Protein AF-A0A1S2R6H1-F1 (afdb_monomer_lite)

Radius of gyration: 17.01 Å; chains: 1; bounding box: 48×18×44 Å

Sequence (69 aa):
MGNILRDAVEKKRKQLIEKLIAFNVYKKEDKHLFELSLTELETEYRAFKSQQHPHGNLGSIKFLNKKSK

pLDDT: mean 70.86, std 10.57, range [51.31, 86.81]

Structure (mmCIF, N/CA/C/O backbone):
data_AF-A0A1S2R6H1-F1
#
_entry.id   AF-A0A1S2R6H1-F1
#
loop_
_atom_site.group_PDB
_atom_site.id
_atom_site.type_symbol
_atom_site.label_atom_id
_atom_site.label_alt_id
_atom_site.label_comp_id
_atom_site.label_asym_id
_atom_site.label_entity_id
_atom_site.label_seq_id
_atom_site.pdbx_PDB_ins_code
_atom_site.Cartn_x
_atom_site.Cartn_y
_atom_site.Cartn_z
_atom_site.occupancy
_atom_site.B_iso_or_equiv
_atom_site.auth_seq_id
_atom_site.auth_comp_id
_atom_site.auth_asym_id
_atom_site.auth_atom_id
_atom_site.pdbx_PDB_model_num
ATOM 1 N N . MET A 1 1 ? 22.265 -2.846 -15.642 1.00 51.53 1 MET A N 1
ATOM 2 C CA . MET A 1 1 ? 21.495 -3.586 -14.612 1.00 51.53 1 MET A CA 1
ATOM 3 C C . MET A 1 1 ? 20.982 -2.632 -13.519 1.00 51.53 1 MET A C 1
ATOM 5 O O . MET A 1 1 ? 21.231 -2.855 -12.348 1.00 51.53 1 MET A O 1
ATOM 9 N N . GLY A 1 2 ? 20.278 -1.548 -13.878 1.00 59.00 2 GLY A N 1
ATOM 10 C CA . GLY A 1 2 ? 19.735 -0.577 -12.903 1.00 59.00 2 GLY A CA 1
ATOM 11 C C . GLY A 1 2 ? 18.237 -0.743 -12.610 1.00 59.00 2 GLY A C 1
ATOM 12 O O . GLY A 1 2 ? 17.697 -0.090 -11.726 1.00 59.00 2 GLY A O 1
ATOM 13 N N . ASN A 1 3 ? 17.560 -1.629 -13.345 1.00 67.38 3 ASN A N 1
ATOM 14 C CA . ASN A 1 3 ? 16.095 -1.694 -13.377 1.00 67.38 3 ASN A CA 1
ATOM 15 C C . ASN A 1 3 ? 15.514 -2.674 -12.348 1.00 67.38 3 ASN A C 1
ATOM 17 O O . ASN A 1 3 ? 14.338 -2.600 -12.027 1.00 67.38 3 ASN A O 1
ATOM 21 N N . ILE A 1 4 ? 16.345 -3.566 -11.801 1.00 77.69 4 ILE A N 1
ATOM 22 C CA . ILE A 1 4 ? 15.925 -4.637 -10.885 1.00 77.69 4 ILE A CA 1
ATOM 23 C C . ILE A 1 4 ? 15.428 -4.053 -9.557 1.00 77.69 4 ILE A C 1
ATOM 25 O O . ILE A 1 4 ? 14.427 -4.497 -9.007 1.00 77.69 4 ILE A O 1
ATOM 29 N N . LEU A 1 5 ? 16.117 -3.019 -9.055 1.00 75.75 5 LEU A N 1
ATOM 30 C CA . LEU A 1 5 ? 15.733 -2.334 -7.822 1.00 75.75 5 LEU A CA 1
ATOM 31 C C . LEU A 1 5 ? 14.432 -1.545 -8.008 1.00 75.75 5 LEU A C 1
ATOM 33 O O . LEU A 1 5 ? 13.574 -1.569 -7.132 1.00 75.75 5 LEU A O 1
ATOM 37 N N . ARG A 1 6 ? 14.277 -0.884 -9.161 1.00 79.62 6 ARG A N 1
ATOM 38 C CA . ARG A 1 6 ? 13.062 -0.145 -9.528 1.00 79.62 6 ARG A CA 1
ATOM 39 C C . ARG A 1 6 ? 11.858 -1.091 -9.587 1.00 79.62 6 ARG A C 1
ATOM 41 O O . ARG A 1 6 ? 10.871 -0.846 -8.905 1.00 79.62 6 ARG A O 1
ATOM 48 N N . ASP A 1 7 ? 12.005 -2.216 -10.285 1.00 84.19 7 ASP A N 1
ATOM 49 C CA . ASP A 1 7 ? 10.967 -3.241 -10.417 1.00 84.19 7 ASP A CA 1
ATOM 50 C C . ASP A 1 7 ? 10.593 -3.861 -9.061 1.00 84.19 7 ASP A C 1
ATOM 52 O O . ASP A 1 7 ? 9.416 -3.975 -8.721 1.00 84.19 7 ASP A O 1
ATOM 56 N N . ALA A 1 8 ? 11.585 -4.166 -8.216 1.00 84.31 8 ALA A N 1
ATOM 57 C CA . ALA A 1 8 ? 11.342 -4.677 -6.869 1.00 84.31 8 ALA A CA 1
ATOM 58 C C . ALA A 1 8 ? 10.558 -3.683 -5.992 1.00 84.31 8 ALA A C 1
ATOM 60 O O . ALA A 1 8 ? 9.688 -4.090 -5.215 1.00 84.31 8 ALA A O 1
ATOM 61 N N . VAL A 1 9 ? 10.842 -2.383 -6.120 1.00 82.81 9 VAL A N 1
ATOM 62 C CA . VAL A 1 9 ? 10.119 -1.316 -5.413 1.00 82.81 9 VAL A CA 1
ATOM 63 C C . VAL A 1 9 ? 8.688 -1.187 -5.938 1.00 82.81 9 VAL A C 1
ATOM 65 O O . VAL A 1 9 ? 7.747 -1.124 -5.144 1.00 82.81 9 VAL A O 1
ATOM 68 N N . GLU A 1 10 ? 8.490 -1.221 -7.253 1.00 84.25 10 GLU A N 1
ATOM 69 C CA . GLU A 1 10 ? 7.156 -1.174 -7.863 1.00 84.25 10 GLU A CA 1
ATOM 70 C C . GLU A 1 10 ? 6.313 -2.403 -7.501 1.00 84.25 10 GLU A C 1
ATOM 72 O O . GLU A 1 10 ? 5.128 -2.281 -7.176 1.00 84.25 10 GLU A O 1
ATOM 77 N N . LYS A 1 11 ? 6.929 -3.588 -7.465 1.00 86.50 11 LYS A N 1
ATOM 78 C CA . LYS A 1 11 ? 6.282 -4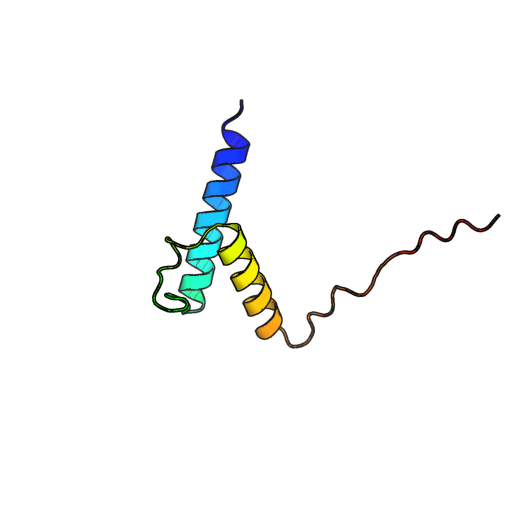.831 -7.038 1.00 86.50 11 LYS A CA 1
ATOM 79 C C . LYS A 1 11 ? 5.870 -4.771 -5.569 1.00 86.50 11 LYS A C 1
ATOM 81 O O . LYS A 1 11 ? 4.743 -5.143 -5.245 1.00 86.50 11 LYS A O 1
ATOM 86 N N . LYS A 1 12 ? 6.728 -4.242 -4.687 1.00 84.56 12 LYS A N 1
ATOM 87 C CA . LYS A 1 12 ? 6.362 -3.975 -3.284 1.00 84.56 12 LYS A CA 1
ATOM 88 C C . LYS A 1 12 ? 5.195 -2.998 -3.174 1.00 84.56 12 LYS A C 1
ATOM 90 O O . LYS A 1 12 ? 4.297 -3.238 -2.370 1.00 84.56 12 LYS A O 1
ATOM 95 N N . ARG A 1 13 ? 5.170 -1.943 -3.997 1.00 83.62 13 ARG A N 1
ATOM 96 C CA . ARG A 1 13 ? 4.060 -0.979 -4.029 1.00 83.62 13 ARG A CA 1
ATOM 97 C C . ARG A 1 13 ? 2.738 -1.663 -4.350 1.00 83.62 13 ARG A C 1
ATOM 99 O O . ARG A 1 13 ? 1.785 -1.512 -3.594 1.00 83.62 13 ARG A O 1
ATOM 106 N N . LYS A 1 14 ? 2.699 -2.450 -5.429 1.00 84.19 14 LYS A N 1
AT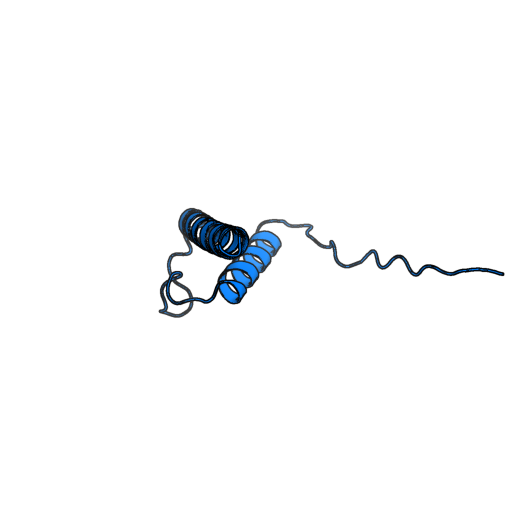OM 107 C CA . LYS A 1 14 ? 1.499 -3.203 -5.828 1.00 84.19 14 LYS A CA 1
ATOM 108 C C . LYS A 1 14 ? 1.040 -4.156 -4.725 1.00 84.19 14 LYS A C 1
ATOM 110 O O . LYS A 1 14 ? -0.125 -4.122 -4.351 1.00 84.19 14 LYS A O 1
ATOM 115 N N . GLN A 1 15 ? 1.970 -4.897 -4.121 1.00 86.81 15 GLN A N 1
ATOM 116 C CA . GLN A 1 15 ? 1.655 -5.803 -3.014 1.00 86.81 15 GLN A CA 1
ATOM 117 C C . GLN A 1 15 ? 1.084 -5.085 -1.785 1.00 86.81 15 GLN A C 1
ATOM 119 O O . GLN A 1 15 ? 0.193 -5.622 -1.132 1.00 86.81 15 GLN A O 1
ATOM 124 N N . LEU A 1 16 ? 1.603 -3.905 -1.428 1.00 83.62 16 LEU A N 1
ATOM 125 C CA . LEU A 1 16 ? 1.060 -3.112 -0.319 1.00 83.62 16 LEU A CA 1
ATOM 126 C C . LEU A 1 16 ? -0.368 -2.653 -0.619 1.00 83.62 16 LEU A C 1
ATOM 128 O O . LEU A 1 16 ? -1.229 -2.765 0.249 1.00 83.62 16 LEU A O 1
ATOM 132 N N . ILE A 1 17 ? -0.626 -2.206 -1.849 1.00 83.31 17 ILE A N 1
ATOM 133 C CA . ILE A 1 17 ? -1.961 -1.798 -2.296 1.00 83.31 17 ILE A CA 1
ATOM 134 C C . ILE A 1 17 ? -2.929 -2.984 -2.239 1.00 83.31 17 ILE A C 1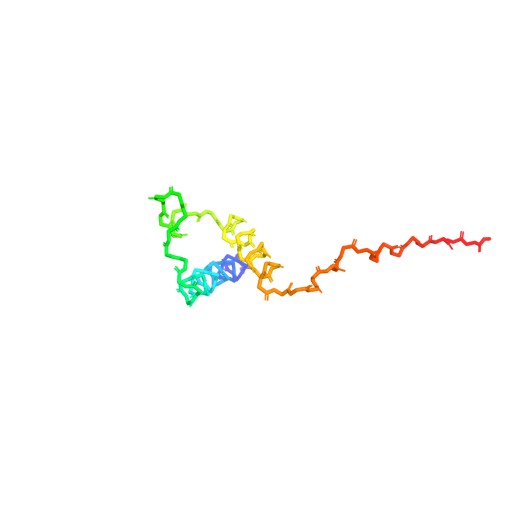
ATOM 136 O O . ILE A 1 17 ? -3.973 -2.868 -1.610 1.00 83.31 17 ILE A O 1
ATOM 140 N N . GLU A 1 18 ? -2.573 -4.139 -2.811 1.00 83.94 18 GLU A N 1
ATOM 141 C CA . GLU A 1 18 ? -3.406 -5.352 -2.763 1.00 83.94 18 GLU A CA 1
ATOM 142 C C . GLU A 1 18 ? -3.724 -5.783 -1.328 1.00 83.94 18 GLU A C 1
ATOM 144 O O . GLU A 1 18 ? -4.862 -6.137 -1.022 1.00 83.94 18 GLU A O 1
ATOM 149 N N . LYS A 1 19 ? -2.743 -5.709 -0.421 1.00 83.44 19 LYS A N 1
ATOM 150 C CA . LYS A 1 19 ? -2.967 -6.013 0.995 1.00 83.44 19 LYS A CA 1
ATOM 151 C C . LYS A 1 19 ? -3.938 -5.026 1.633 1.00 83.44 19 LYS A C 1
ATOM 153 O O . LYS A 1 19 ? -4.866 -5.460 2.300 1.00 83.44 19 LYS A O 1
ATOM 158 N N . LEU A 1 20 ? -3.751 -3.722 1.432 1.00 80.31 20 LEU A N 1
ATOM 159 C CA . LEU A 1 20 ? -4.638 -2.692 1.987 1.00 80.31 20 LEU A CA 1
ATOM 160 C C . LEU A 1 20 ? -6.073 -2.829 1.448 1.00 80.31 20 LEU A C 1
ATOM 162 O O . LEU A 1 20 ? -7.022 -2.755 2.226 1.00 80.31 20 LEU A O 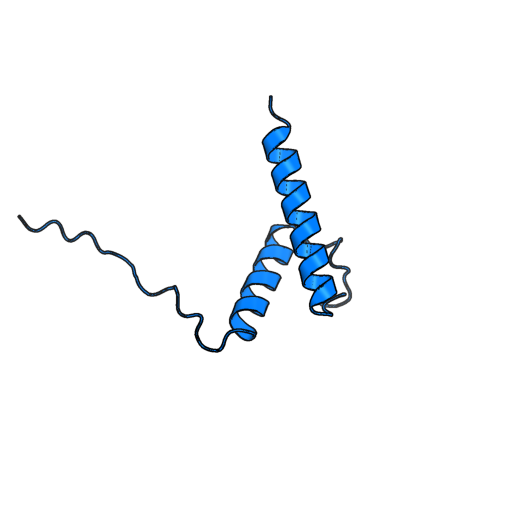1
ATOM 166 N N . ILE A 1 21 ? -6.221 -3.153 0.160 1.00 80.94 21 ILE A N 1
ATOM 167 C CA . ILE A 1 21 ? -7.501 -3.513 -0.469 1.00 80.94 21 ILE A CA 1
ATOM 168 C C . ILE A 1 21 ? -8.127 -4.732 0.228 1.00 80.94 21 ILE A C 1
ATOM 170 O O . ILE A 1 21 ? -9.302 -4.689 0.583 1.00 80.94 21 ILE A O 1
ATOM 174 N N . ALA A 1 22 ? -7.353 -5.795 0.479 1.00 79.31 22 ALA A N 1
ATOM 175 C CA . ALA A 1 22 ? -7.831 -6.990 1.182 1.00 79.31 22 ALA A CA 1
ATOM 176 C C . ALA A 1 22 ? -8.257 -6.703 2.635 1.00 79.31 22 ALA A C 1
ATOM 178 O O . ALA A 1 22 ? -9.170 -7.343 3.149 1.00 79.31 22 ALA A O 1
ATOM 179 N N . PHE A 1 23 ? -7.643 -5.707 3.280 1.00 72.44 23 PHE A N 1
ATOM 180 C CA . PHE A 1 23 ? -8.053 -5.195 4.591 1.00 72.44 23 PHE A CA 1
ATOM 181 C C . PHE A 1 23 ? -9.253 -4.232 4.531 1.00 72.44 23 PHE A C 1
ATOM 183 O O . PHE A 1 23 ? -9.585 -3.603 5.533 1.00 72.44 23 PHE A O 1
ATOM 190 N N . ASN A 1 24 ? -9.926 -4.130 3.378 1.00 68.38 24 ASN A N 1
ATOM 191 C CA . ASN A 1 24 ? -11.082 -3.266 3.136 1.00 68.38 24 ASN A CA 1
ATOM 192 C C . ASN A 1 24 ? -10.766 -1.758 3.255 1.00 68.38 24 ASN A C 1
ATOM 194 O O . ASN A 1 24 ? -11.671 -0.927 3.372 1.00 68.38 24 ASN A O 1
ATOM 198 N N . VAL A 1 25 ? -9.481 -1.393 3.201 1.00 69.38 25 VAL A N 1
ATOM 199 C CA . VAL A 1 25 ? -8.997 -0.009 3.187 1.00 69.38 25 VAL A CA 1
ATOM 200 C C . VAL A 1 25 ? -8.825 0.398 1.730 1.00 69.38 25 VAL A C 1
ATOM 202 O O . VAL A 1 25 ? -7.750 0.276 1.165 1.00 69.38 25 VAL A O 1
ATOM 205 N N . TYR A 1 26 ? -9.894 0.854 1.084 1.00 66.38 26 TYR A N 1
ATOM 206 C CA . TYR A 1 26 ? -9.836 1.257 -0.332 1.00 66.38 26 TYR A CA 1
ATOM 207 C C . TYR A 1 26 ? -9.436 2.721 -0.525 1.00 66.38 26 TYR A C 1
ATOM 209 O O . TYR A 1 26 ? -8.977 3.112 -1.602 1.00 66.38 26 TYR A O 1
ATOM 217 N N . LYS A 1 27 ? -9.669 3.539 0.503 1.00 64.50 27 LYS A N 1
ATOM 218 C CA . LYS A 1 27 ? -9.525 4.992 0.477 1.00 64.50 27 LYS A CA 1
ATOM 219 C C . LYS A 1 27 ? -9.076 5.448 1.851 1.00 64.50 27 LYS A C 1
ATOM 221 O O . LYS A 1 27 ? -9.579 4.944 2.857 1.00 64.50 27 LYS A O 1
ATOM 226 N N . LYS A 1 28 ? -8.163 6.404 1.880 1.00 63.47 28 LYS A N 1
ATOM 227 C CA . LYS A 1 28 ? -7.766 7.082 3.106 1.00 63.47 28 LYS A CA 1
ATOM 228 C C . LYS A 1 28 ? -7.984 8.569 2.865 1.00 63.47 28 LYS A C 1
ATOM 230 O O . LYS A 1 28 ? -7.439 9.097 1.902 1.00 63.47 28 LYS A O 1
ATOM 235 N N . GLU A 1 29 ? -8.842 9.190 3.676 1.00 56.56 29 GLU A N 1
ATOM 236 C CA . GLU A 1 29 ? -9.125 10.636 3.614 1.00 56.56 29 GLU A CA 1
ATOM 237 C C . GLU A 1 29 ? -9.454 11.115 2.186 1.00 56.56 29 GLU A C 1
ATOM 239 O O . GLU A 1 29 ? -8.797 11.995 1.637 1.00 56.56 29 GLU A O 1
ATOM 244 N N . ASP A 1 30 ? -10.429 10.454 1.551 1.00 61.59 30 ASP A N 1
ATOM 245 C CA . ASP A 1 30 ? -10.945 10.782 0.211 1.00 61.59 30 ASP A CA 1
ATOM 246 C C . ASP A 1 30 ? -9.988 10.558 -0.976 1.00 61.59 30 ASP A C 1
ATOM 248 O O . ASP A 1 30 ? -10.398 10.727 -2.125 1.00 61.59 30 ASP A O 1
ATOM 252 N N . LYS A 1 31 ? -8.760 10.073 -0.744 1.00 67.69 31 LYS A N 1
ATOM 253 C CA . LYS A 1 31 ? -7.799 9.713 -1.803 1.00 67.69 31 LYS A CA 1
ATOM 254 C C . LYS A 1 31 ? -7.674 8.207 -1.996 1.00 67.69 31 LYS A C 1
ATOM 256 O O . LYS A 1 31 ? -7.757 7.417 -1.046 1.00 67.69 31 LYS A O 1
ATOM 261 N N . HIS A 1 32 ? -7.458 7.792 -3.243 1.00 69.75 32 HIS A N 1
ATOM 262 C CA . HIS A 1 32 ? -7.239 6.386 -3.579 1.00 69.75 32 HIS A CA 1
ATOM 263 C C . HIS A 1 32 ? -5.836 5.930 -3.152 1.00 69.75 32 HIS A C 1
ATOM 265 O O . HIS A 1 32 ? -4.864 6.668 -3.284 1.00 69.75 32 HIS A O 1
ATOM 271 N N . LEU A 1 33 ? -5.691 4.665 -2.733 1.00 71.19 33 LEU A N 1
ATOM 272 C CA . LEU A 1 33 ? -4.389 4.060 -2.384 1.00 71.19 33 LEU A CA 1
ATOM 273 C C . LEU A 1 33 ? -3.313 4.217 -3.478 1.00 71.19 33 LEU A C 1
ATOM 275 O O . LEU A 1 33 ? -2.121 4.241 -3.190 1.00 71.19 33 LEU A O 1
ATOM 279 N N . PHE A 1 34 ? -3.727 4.312 -4.743 1.00 68.62 34 PHE A N 1
ATOM 280 C CA . PHE A 1 34 ? -2.826 4.523 -5.876 1.00 68.62 34 PHE A CA 1
ATOM 281 C C . PHE A 1 34 ? -2.255 5.945 -5.940 1.00 68.62 34 PHE A C 1
ATOM 283 O O . PHE A 1 34 ? -1.159 6.131 -6.471 1.00 68.62 34 PHE A O 1
ATOM 290 N N . GLU A 1 35 ? -2.964 6.927 -5.385 1.00 74.75 35 GLU A N 1
ATOM 291 C CA . GLU A 1 35 ? -2.503 8.314 -5.276 1.00 74.75 35 GLU A CA 1
ATOM 292 C C . GLU A 1 35 ? -1.511 8.493 -4.121 1.00 74.75 35 GLU A C 1
ATOM 294 O O . GLU A 1 35 ? -0.697 9.414 -4.143 1.00 74.75 35 GLU A O 1
ATOM 299 N N . LEU A 1 36 ? -1.525 7.581 -3.143 1.00 72.88 36 LEU A N 1
ATOM 300 C CA . LEU A 1 36 ? -0.569 7.572 -2.042 1.00 72.88 36 LEU A CA 1
ATOM 301 C C . LEU A 1 36 ? 0.824 7.126 -2.513 1.00 72.88 36 LEU A C 1
ATOM 303 O O . LEU A 1 36 ? 0.999 6.240 -3.366 1.00 72.88 36 LEU A O 1
ATOM 307 N N . SER A 1 37 ? 1.844 7.740 -1.915 1.00 77.38 37 SER A N 1
ATOM 308 C CA . SER A 1 37 ? 3.240 7.348 -2.121 1.00 77.38 37 SER A CA 1
ATOM 309 C C . SER A 1 37 ? 3.548 6.014 -1.435 1.00 77.38 37 SER A C 1
ATOM 311 O O . SER A 1 37 ? 2.910 5.648 -0.452 1.00 77.38 37 SER A O 1
ATOM 313 N N . LEU A 1 38 ? 4.573 5.296 -1.918 1.00 74.75 38 LEU A N 1
ATOM 314 C CA . LEU A 1 38 ? 5.029 4.028 -1.320 1.00 74.75 38 LEU A CA 1
ATOM 315 C C . LEU A 1 38 ? 5.233 4.161 0.197 1.00 74.75 38 LEU A C 1
ATOM 317 O O . LEU A 1 38 ? 4.757 3.325 0.953 1.00 74.75 38 LEU A O 1
ATOM 321 N N . THR A 1 39 ? 5.890 5.238 0.630 1.00 77.81 39 THR A N 1
ATOM 322 C CA . THR A 1 39 ? 6.164 5.528 2.042 1.00 77.81 39 THR A CA 1
ATOM 323 C C . THR A 1 39 ? 4.889 5.648 2.875 1.00 77.81 39 THR A C 1
ATOM 325 O O . THR A 1 39 ? 4.853 5.171 4.009 1.00 77.81 39 THR A O 1
ATOM 328 N N . GLU A 1 40 ? 3.838 6.253 2.319 1.00 79.94 40 GLU A N 1
ATOM 329 C CA . GLU A 1 40 ? 2.551 6.386 3.003 1.00 79.94 40 GLU A CA 1
ATOM 330 C C . GLU A 1 40 ? 1.845 5.039 3.094 1.00 79.94 40 GLU A C 1
ATOM 332 O O . GLU A 1 40 ? 1.475 4.637 4.191 1.00 79.94 40 GLU A O 1
ATOM 337 N N . LEU A 1 41 ? 1.779 4.279 1.994 1.00 81.44 41 LEU A N 1
ATOM 338 C CA . LEU A 1 41 ? 1.227 2.917 1.988 1.00 81.44 41 LEU A CA 1
ATOM 339 C C . LEU A 1 41 ? 1.930 2.004 3.001 1.00 81.44 41 LEU A C 1
ATOM 341 O O . LEU A 1 41 ? 1.287 1.217 3.693 1.00 81.44 41 LEU A O 1
ATOM 345 N N . GLU A 1 42 ? 3.254 2.102 3.098 1.00 81.62 42 GLU A N 1
ATOM 346 C CA . GLU A 1 42 ? 4.063 1.290 4.006 1.00 81.62 42 GLU A CA 1
ATOM 347 C C . GLU A 1 42 ? 3.855 1.702 5.473 1.00 81.62 42 GLU A C 1
ATOM 349 O O . GLU A 1 42 ? 3.772 0.843 6.355 1.00 81.62 42 GLU A O 1
ATOM 354 N N . THR A 1 43 ? 3.699 3.005 5.727 1.00 81.44 43 THR A N 1
ATOM 355 C CA . THR A 1 43 ? 3.362 3.554 7.048 1.00 81.44 43 THR A CA 1
ATOM 356 C C . THR A 1 43 ? 1.960 3.133 7.472 1.00 81.44 43 THR A C 1
ATOM 358 O O . THR A 1 43 ? 1.801 2.636 8.587 1.00 81.44 43 THR A O 1
ATOM 361 N N . GLU A 1 44 ? 0.978 3.235 6.574 1.00 77.50 44 GLU A N 1
ATOM 362 C CA . GLU A 1 44 ? -0.401 2.799 6.804 1.00 77.50 44 GLU A CA 1
ATOM 363 C C . GLU A 1 44 ? -0.454 1.318 7.121 1.00 77.50 44 GLU A C 1
ATOM 365 O O . GLU A 1 44 ? -1.013 0.907 8.130 1.00 77.50 44 GLU A O 1
ATOM 370 N N . TYR A 1 45 ? 0.180 0.507 6.276 1.00 79.31 45 TYR A N 1
ATOM 371 C CA . TYR A 1 45 ? 0.204 -0.933 6.444 1.00 79.31 45 TYR A CA 1
ATOM 372 C C . TYR A 1 45 ? 0.873 -1.322 7.762 1.00 79.31 45 TYR A C 1
ATOM 374 O O . TYR A 1 45 ? 0.411 -2.229 8.453 1.00 79.31 45 TYR A O 1
ATOM 382 N N . ARG A 1 46 ? 1.945 -0.626 8.152 1.00 77.88 46 ARG A N 1
ATOM 383 C CA . ARG A 1 46 ? 2.633 -0.860 9.423 1.00 77.88 46 ARG A CA 1
ATOM 384 C C . ARG A 1 46 ? 1.793 -0.421 10.623 1.00 77.88 46 ARG A C 1
ATOM 386 O O . ARG A 1 46 ? 1.762 -1.154 11.610 1.00 77.88 46 ARG A O 1
ATOM 393 N N . ALA A 1 47 ? 1.109 0.718 10.541 1.00 76.75 47 ALA A N 1
ATOM 394 C CA . ALA A 1 47 ? 0.193 1.194 11.574 1.00 76.75 47 ALA A CA 1
ATOM 395 C C . ALA A 1 47 ? -1.006 0.248 11.718 1.00 76.75 47 ALA A C 1
ATOM 397 O O . ALA A 1 47 ? -1.295 -0.212 12.820 1.00 76.75 47 ALA A O 1
ATOM 398 N N . PHE A 1 48 ? -1.620 -0.143 10.602 1.00 75.19 48 PHE A N 1
ATOM 399 C CA . PHE A 1 48 ? -2.730 -1.087 10.549 1.00 75.19 48 PHE A CA 1
ATOM 400 C C . PHE A 1 48 ? -2.319 -2.459 11.089 1.00 75.19 48 PHE A C 1
ATOM 402 O O . PHE A 1 48 ? -2.981 -3.001 11.967 1.00 75.19 48 PHE A O 1
ATOM 409 N N . LYS A 1 49 ? -1.164 -2.994 10.670 1.00 73.06 49 LYS A N 1
ATOM 410 C CA . LYS A 1 49 ? -0.602 -4.229 11.239 1.00 73.06 49 LYS A CA 1
ATOM 411 C C . LYS A 1 49 ? -0.358 -4.089 12.746 1.00 73.06 49 LYS A C 1
ATOM 413 O O . LYS A 1 49 ? -0.602 -5.031 13.491 1.00 73.06 49 LYS A O 1
ATOM 418 N N . SER A 1 50 ? 0.121 -2.935 13.206 1.00 69.00 50 SER A N 1
ATOM 419 C CA . SER A 1 50 ? 0.327 -2.685 14.635 1.00 69.00 50 SER A CA 1
ATOM 420 C C . SER A 1 50 ? -0.985 -2.583 15.414 1.00 69.00 50 SER A C 1
ATOM 422 O O . SER A 1 50 ? -0.996 -2.930 16.588 1.00 69.00 50 SER A O 1
ATOM 424 N N . GLN A 1 51 ? -2.069 -2.118 14.790 1.00 68.56 51 GLN A N 1
ATOM 425 C CA . GLN A 1 51 ? -3.400 -2.063 15.398 1.00 68.56 51 GLN A CA 1
ATOM 426 C C . GLN A 1 51 ? -4.093 -3.432 15.403 1.00 68.56 51 GLN A C 1
ATOM 428 O O . GLN A 1 51 ? -4.776 -3.766 16.364 1.00 68.56 51 GLN A O 1
ATOM 433 N N . GLN A 1 52 ? -3.888 -4.244 14.362 1.00 63.50 52 GLN A N 1
ATOM 434 C CA . GLN A 1 52 ? -4.456 -5.594 14.247 1.00 63.50 52 GLN A CA 1
ATOM 435 C C . GLN A 1 52 ? -3.728 -6.639 15.109 1.00 63.50 52 GLN A C 1
ATOM 437 O O . GLN A 1 52 ? -4.258 -7.722 15.341 1.00 63.50 52 GLN A O 1
ATOM 442 N N . HIS A 1 53 ? -2.523 -6.340 15.606 1.00 59.59 53 HIS A N 1
ATOM 443 C CA . HIS A 1 53 ? -1.803 -7.216 16.527 1.00 59.59 53 HIS A CA 1
ATOM 444 C C . HIS A 1 53 ? -1.767 -6.614 17.940 1.00 59.59 53 HIS A C 1
ATOM 446 O O . HIS A 1 53 ? -1.051 -5.637 18.152 1.00 59.59 53 HIS A O 1
ATOM 452 N N . PRO A 1 54 ? -2.416 -7.231 18.946 1.00 57.41 54 PRO A N 1
ATOM 453 C CA . PRO A 1 54 ? -2.473 -6.692 20.307 1.00 57.41 54 PRO A CA 1
ATOM 454 C C . PRO A 1 54 ? -1.129 -6.664 21.067 1.00 57.41 54 PRO A C 1
ATOM 456 O O . PRO A 1 54 ? -1.112 -6.269 22.223 1.00 57.41 54 PRO A O 1
ATOM 459 N N . HIS A 1 55 ? 0.010 -7.042 20.467 1.00 62.00 55 HIS A N 1
ATOM 460 C CA . HIS A 1 55 ? 1.322 -7.020 21.140 1.00 62.00 55 HIS A CA 1
ATOM 461 C C . HIS A 1 55 ? 2.513 -6.792 20.185 1.00 62.00 55 HIS A C 1
ATOM 463 O O . HIS A 1 55 ? 3.450 -7.582 20.102 1.00 62.00 55 HIS A O 1
ATOM 469 N N . GLY A 1 56 ? 2.510 -5.680 19.449 1.00 51.31 56 GLY A N 1
ATOM 470 C CA . GLY A 1 56 ? 3.586 -5.314 18.520 1.00 51.31 56 GLY A CA 1
ATOM 471 C C . GLY A 1 56 ? 4.702 -4.426 19.085 1.00 51.31 56 GLY A C 1
ATOM 472 O O . GLY A 1 56 ? 5.253 -3.637 18.323 1.00 51.31 56 GLY A O 1
ATOM 473 N N . ASN A 1 57 ? 5.046 -4.493 20.378 1.00 53.19 57 ASN A N 1
ATOM 474 C CA . ASN A 1 57 ? 6.163 -3.713 20.935 1.00 53.19 57 ASN A CA 1
ATOM 475 C C . ASN A 1 57 ? 7.528 -4.310 20.528 1.00 53.19 57 ASN A C 1
ATOM 477 O O . ASN A 1 57 ? 8.271 -4.825 21.358 1.00 53.19 57 ASN A O 1
ATOM 481 N N . LEU A 1 58 ? 7.876 -4.245 19.240 1.00 54.81 58 LEU A N 1
ATOM 482 C CA . LEU A 1 58 ? 9.221 -4.563 18.744 1.00 54.81 58 LEU A CA 1
ATOM 483 C C . LEU A 1 58 ? 10.037 -3.276 18.531 1.00 54.81 58 LEU A C 1
ATOM 485 O O . LEU A 1 58 ? 10.640 -3.062 17.484 1.00 54.81 58 LEU A O 1
ATOM 489 N N . GLY A 1 59 ? 10.001 -2.383 19.523 1.00 53.62 59 GLY A N 1
ATOM 490 C CA . GLY A 1 59 ? 10.784 -1.144 19.557 1.00 53.62 59 GLY A CA 1
ATOM 491 C C . GLY A 1 59 ? 11.805 -1.072 20.696 1.00 53.62 59 GLY A C 1
ATOM 492 O O . GLY A 1 59 ? 12.526 -0.083 20.790 1.00 53.62 59 GLY A O 1
ATOM 493 N N . SER A 1 60 ? 11.885 -2.079 21.574 1.00 57.53 60 SER A N 1
ATOM 494 C CA . SER A 1 60 ? 12.591 -1.922 22.858 1.00 57.53 60 SER A CA 1
ATOM 495 C C . SER A 1 60 ? 13.958 -2.599 22.967 1.00 57.53 60 SER A C 1
ATOM 497 O O . SER A 1 60 ? 14.640 -2.373 23.961 1.00 57.53 60 SER A O 1
ATOM 499 N N . ILE A 1 61 ? 14.428 -3.367 21.978 1.00 61.88 61 ILE A N 1
ATOM 500 C CA . ILE A 1 61 ? 15.766 -3.978 22.068 1.00 61.88 61 ILE A CA 1
ATOM 501 C C . ILE A 1 61 ? 16.789 -3.106 21.335 1.00 61.88 61 ILE A C 1
ATOM 503 O O . ILE A 1 61 ? 17.216 -3.397 20.220 1.00 61.88 61 I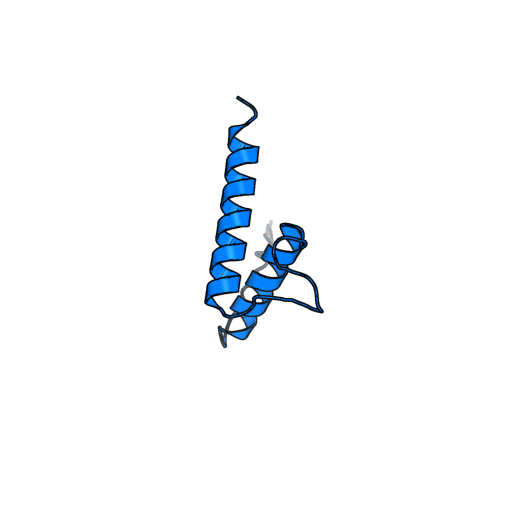LE A O 1
ATOM 507 N N . LYS A 1 62 ? 17.205 -2.014 21.984 1.00 60.59 62 LYS A N 1
ATOM 508 C CA . LYS A 1 62 ? 18.499 -1.390 21.687 1.00 60.59 62 LYS A CA 1
ATOM 509 C C . LYS A 1 62 ? 19.563 -2.210 22.414 1.00 60.59 62 LYS A C 1
ATOM 511 O O . LYS A 1 62 ? 19.738 -2.047 23.618 1.00 60.59 62 LYS A O 1
ATOM 516 N N . PHE A 1 63 ? 20.282 -3.078 21.705 1.00 59.91 63 PHE A N 1
ATOM 517 C CA . PHE A 1 63 ? 21.536 -3.615 22.230 1.00 59.91 63 PHE A CA 1
ATOM 518 C C . PHE A 1 63 ? 22.531 -2.452 22.337 1.00 59.91 63 PHE A C 1
ATOM 520 O O . PHE A 1 63 ? 23.213 -2.102 21.376 1.00 59.91 63 PHE A O 1
ATOM 527 N N . LEU A 1 64 ? 22.585 -1.801 23.499 1.00 59.97 64 LEU A N 1
ATOM 528 C CA . LEU A 1 64 ? 23.713 -0.950 23.847 1.00 59.97 64 LEU A CA 1
ATOM 529 C C . LEU A 1 64 ? 24.909 -1.884 24.002 1.00 59.97 64 LEU A C 1
ATOM 531 O O . LEU A 1 64 ? 25.032 -2.596 24.997 1.00 59.97 64 LEU A O 1
ATOM 535 N N . ASN A 1 65 ? 25.771 -1.910 22.990 1.00 60.50 65 ASN A N 1
ATOM 536 C CA . ASN A 1 65 ? 27.049 -2.595 23.050 1.00 60.50 65 ASN A CA 1
ATOM 537 C 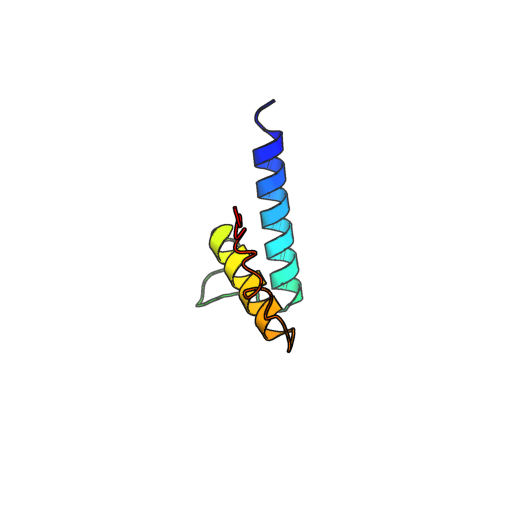C . ASN A 1 65 ? 27.937 -1.879 24.084 1.00 60.50 65 ASN A C 1
ATOM 539 O O . ASN A 1 65 ? 28.769 -1.039 23.738 1.00 60.50 65 ASN A O 1
ATOM 543 N N . LYS A 1 66 ? 27.737 -2.182 25.371 1.00 57.34 66 LYS A N 1
ATOM 544 C CA . LYS A 1 66 ? 28.625 -1.760 26.452 1.00 57.34 66 LYS A CA 1
ATOM 545 C C . LYS A 1 66 ? 29.901 -2.588 26.331 1.00 57.34 66 LYS A C 1
ATOM 547 O O . LYS A 1 66 ? 30.011 -3.658 26.921 1.00 57.34 66 LYS A O 1
ATOM 552 N N . LYS A 1 67 ? 30.863 -2.103 25.539 1.00 57.81 67 LYS A N 1
ATOM 553 C CA . LYS A 1 67 ? 32.249 -2.560 25.670 1.00 57.81 67 LYS A CA 1
ATOM 554 C C . LYS A 1 67 ? 32.702 -2.181 27.078 1.00 57.81 67 LYS A C 1
ATOM 556 O O . LYS A 1 67 ? 32.782 -1.003 27.409 1.00 57.81 67 LYS A O 1
ATOM 561 N N . SER A 1 68 ? 32.884 -3.189 27.921 1.00 58.22 68 SER A N 1
ATOM 562 C CA . SER A 1 68 ? 33.505 -3.054 29.230 1.00 58.22 68 SER A CA 1
ATOM 563 C C . SER A 1 68 ? 34.942 -3.549 29.118 1.00 58.22 68 SER A C 1
ATOM 565 O O . SER A 1 68 ? 35.134 -4.709 28.760 1.00 58.22 68 SER A O 1
ATOM 567 N N . LYS A 1 69 ? 35.868 -2.667 29.514 1.00 53.72 69 LYS A N 1
ATOM 568 C CA . LYS A 1 69 ? 37.337 -2.776 29.555 1.00 53.72 69 LYS A CA 1
ATOM 569 C C . LYS A 1 69 ? 38.076 -2.736 28.222 1.00 53.72 69 LYS A C 1
ATOM 571 O O . LYS A 1 69 ? 37.791 -3.562 27.333 1.00 53.72 69 LYS A O 1
#

Foldseek 3Di:
DPCPVVVVLVVLLVVLLVVCVVVVNQDDPNDGSVPDDSVVSVVVSVVVVVVVDPDPPPPPDPPPPPPDD

Secondary structure (DSSP, 8-state):
--HHHHHHHHHHHHHHHHHHHHTT--EETTEETTTS-HHHHHHHHHHHHHHHSTT--------------